Protein AF-A0A2V9ZTZ5-F1 (afdb_monomer)

Structure (mmCIF, N/CA/C/O backbone):
data_AF-A0A2V9ZTZ5-F1
#
_entry.id   AF-A0A2V9ZTZ5-F1
#
loop_
_atom_site.group_PDB
_atom_site.id
_atom_site.type_symbol
_atom_site.label_atom_id
_atom_site.label_alt_id
_atom_site.label_comp_id
_atom_site.label_asym_id
_atom_site.label_entity_id
_atom_site.label_seq_id
_atom_site.pdbx_PDB_ins_code
_atom_site.Cartn_x
_atom_site.Cartn_y
_atom_site.Cartn_z
_atom_site.occupancy
_atom_site.B_iso_or_equiv
_atom_site.auth_seq_id
_atom_site.auth_comp_id
_atom_site.auth_asym_id
_atom_site.auth_atom_id
_atom_site.pdbx_PDB_model_num
ATOM 1 N N . MET A 1 1 ? 14.130 8.944 -11.725 1.00 61.94 1 MET A N 1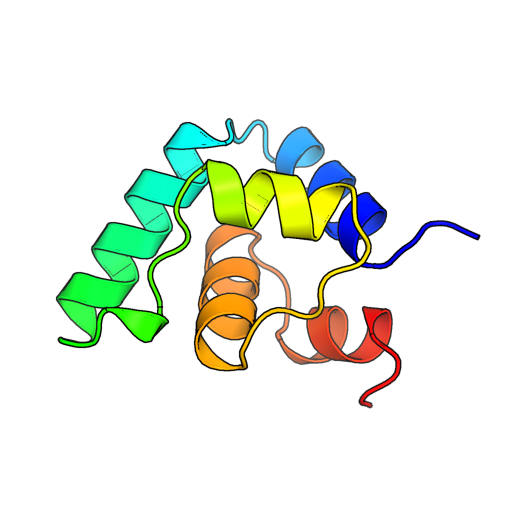
ATOM 2 C CA . MET A 1 1 ? 12.821 8.393 -12.130 1.00 61.94 1 MET A CA 1
ATOM 3 C C . MET A 1 1 ? 12.176 7.848 -10.867 1.00 61.94 1 MET A C 1
ATOM 5 O O . MET A 1 1 ? 12.853 7.110 -10.162 1.00 61.94 1 MET A O 1
ATOM 9 N N . VAL A 1 2 ? 10.976 8.306 -10.510 1.00 74.75 2 VAL A N 1
ATOM 10 C CA . VAL A 1 2 ? 10.261 7.829 -9.311 1.00 74.75 2 VAL A CA 1
ATOM 11 C C . VAL A 1 2 ? 9.819 6.395 -9.586 1.00 74.75 2 VAL A C 1
ATOM 13 O O . VAL A 1 2 ? 9.258 6.137 -10.649 1.00 74.75 2 VAL A O 1
ATOM 16 N N . SER A 1 3 ? 10.123 5.455 -8.692 1.00 88.75 3 SER A N 1
ATOM 17 C CA . SER A 1 3 ? 9.677 4.071 -8.879 1.00 88.75 3 SER A CA 1
ATOM 18 C C . SER A 1 3 ? 8.158 3.960 -8.668 1.00 88.75 3 SER A C 1
ATOM 20 O O . SER A 1 3 ? 7.578 4.788 -7.962 1.00 88.75 3 SER A O 1
ATOM 22 N N . PRO A 1 4 ? 7.492 2.924 -9.202 1.00 88.88 4 PRO A N 1
ATOM 23 C CA . PRO A 1 4 ? 6.044 2.758 -9.029 1.00 88.88 4 PRO A CA 1
ATOM 24 C C . PRO A 1 4 ? 5.649 2.664 -7.547 1.00 88.88 4 PRO A C 1
ATOM 26 O O . PRO A 1 4 ? 4.678 3.273 -7.107 1.00 88.88 4 PRO A O 1
ATOM 29 N N . GLY A 1 5 ? 6.480 1.984 -6.748 1.00 90.94 5 GLY A N 1
ATOM 30 C CA . GLY A 1 5 ? 6.341 1.912 -5.292 1.00 90.94 5 GLY A CA 1
ATOM 31 C C . GLY A 1 5 ? 6.474 3.269 -4.596 1.00 90.94 5 GLY A C 1
ATOM 32 O O . GLY A 1 5 ? 5.693 3.584 -3.701 1.00 90.94 5 GLY A O 1
ATOM 33 N N . GLN A 1 6 ? 7.411 4.114 -5.036 1.00 91.94 6 GLN A N 1
ATOM 34 C CA . GLN A 1 6 ? 7.526 5.479 -4.517 1.00 91.94 6 GLN A CA 1
ATOM 35 C C . GLN A 1 6 ? 6.308 6.328 -4.897 1.00 91.94 6 GLN A C 1
ATOM 37 O O . GLN A 1 6 ? 5.856 7.128 -4.085 1.00 91.94 6 GLN A O 1
ATOM 42 N N . HIS A 1 7 ? 5.747 6.137 -6.092 1.00 92.19 7 HIS A N 1
ATOM 43 C CA . HIS A 1 7 ? 4.532 6.836 -6.504 1.00 92.19 7 HIS A CA 1
ATOM 44 C C . HIS A 1 7 ? 3.328 6.437 -5.636 1.00 92.19 7 HIS A C 1
ATOM 46 O O . HIS A 1 7 ? 2.633 7.304 -5.112 1.00 92.19 7 HIS A O 1
ATOM 52 N N . LEU A 1 8 ? 3.149 5.136 -5.380 1.00 93.25 8 LEU A N 1
ATOM 53 C CA . LEU A 1 8 ? 2.139 4.619 -4.447 1.00 93.25 8 LEU A CA 1
ATOM 54 C C . LEU A 1 8 ? 2.269 5.240 -3.050 1.00 93.25 8 LEU A C 1
ATOM 56 O O . LEU A 1 8 ? 1.272 5.653 -2.459 1.00 93.25 8 LEU A O 1
ATOM 60 N N . ARG A 1 9 ? 3.501 5.356 -2.545 1.00 94.69 9 ARG A N 1
ATOM 61 C CA . ARG A 1 9 ? 3.777 6.005 -1.261 1.00 94.69 9 ARG A CA 1
ATOM 62 C C . ARG A 1 9 ? 3.359 7.475 -1.249 1.00 94.69 9 ARG A C 1
ATOM 64 O O . ARG A 1 9 ? 2.738 7.916 -0.285 1.00 94.69 9 ARG A O 1
ATOM 71 N N . VAL A 1 10 ? 3.687 8.219 -2.306 1.00 94.75 10 VAL A N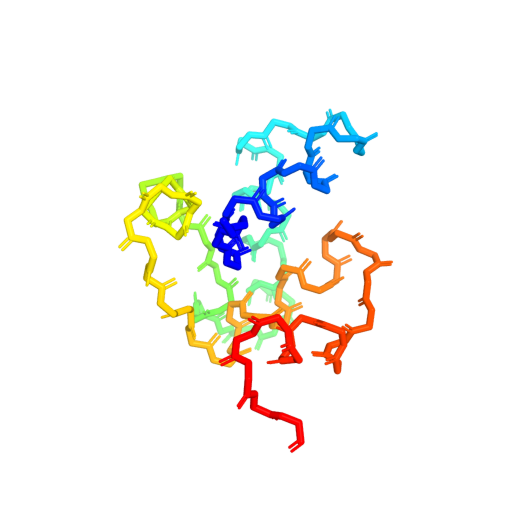 1
ATOM 72 C CA . VAL A 1 10 ? 3.313 9.637 -2.443 1.00 94.75 10 VAL A CA 1
ATOM 73 C C . VAL A 1 10 ? 1.795 9.795 -2.407 1.00 94.75 10 VAL A C 1
ATOM 75 O O . VAL A 1 10 ? 1.294 10.631 -1.660 1.00 94.75 10 VAL A O 1
ATOM 78 N N . VAL A 1 11 ? 1.057 8.961 -3.144 1.00 94.81 11 VAL A N 1
ATOM 79 C CA . VAL A 1 11 ? -0.414 8.986 -3.147 1.00 94.81 11 VAL A CA 1
ATOM 80 C C . VAL A 1 11 ? -0.972 8.676 -1.755 1.00 94.81 11 VAL A C 1
ATOM 82 O O . VAL A 1 11 ? -1.835 9.401 -1.261 1.00 94.81 11 VAL A O 1
ATOM 85 N N . ARG A 1 12 ? -0.441 7.650 -1.076 1.00 96.75 12 ARG A N 1
ATOM 86 C CA . ARG A 1 12 ? -0.841 7.310 0.298 1.00 96.75 12 ARG A CA 1
ATOM 87 C C . ARG A 1 12 ? -0.662 8.496 1.251 1.00 96.75 12 ARG A C 1
ATOM 89 O O . ARG A 1 12 ? -1.566 8.806 2.026 1.00 96.75 12 ARG A O 1
ATOM 96 N N . GLU A 1 13 ? 0.495 9.153 1.194 1.00 96.94 13 GLU A N 1
ATOM 97 C CA . GLU A 1 13 ? 0.820 10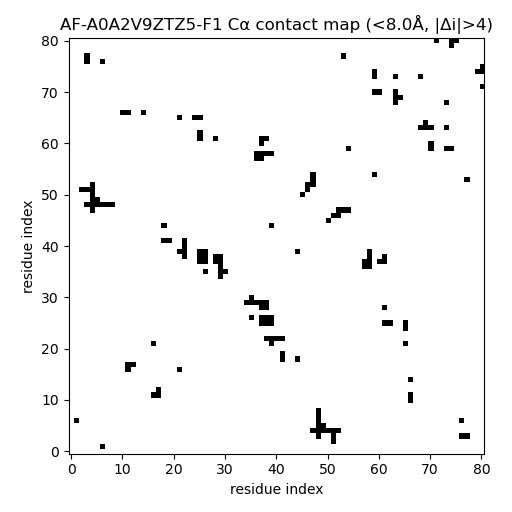.308 2.039 1.00 96.94 13 GLU A CA 1
ATOM 98 C C . GLU A 1 13 ? -0.064 11.526 1.715 1.00 96.94 13 GLU A C 1
ATOM 100 O O . GLU A 1 13 ? -0.535 12.191 2.636 1.00 96.94 13 GLU A O 1
ATOM 105 N N . GLN A 1 14 ? -0.375 11.776 0.439 1.00 96.69 14 GLN A N 1
ATOM 106 C CA . GLN A 1 14 ? -1.302 12.838 0.016 1.00 96.69 14 GLN A CA 1
ATOM 107 C C . GLN A 1 14 ? -2.735 12.623 0.517 1.00 96.69 14 GLN A C 1
ATOM 109 O O . GLN A 1 14 ? -3.432 13.588 0.822 1.00 96.69 14 GLN A O 1
ATOM 114 N N . LEU A 1 15 ? -3.167 11.366 0.636 1.00 96.81 15 LEU A N 1
ATOM 115 C CA . LEU A 1 15 ? -4.463 11.002 1.214 1.00 96.81 15 LEU A CA 1
ATOM 116 C C . LEU A 1 15 ? -4.469 11.030 2.752 1.00 96.81 15 LEU A C 1
ATOM 118 O O . LEU A 1 15 ? -5.513 10.794 3.357 1.00 96.81 15 LEU A O 1
ATOM 122 N N . GLY A 1 16 ? -3.324 11.296 3.391 1.00 97.69 16 GLY A N 1
ATOM 123 C CA . GLY A 1 16 ? -3.184 11.284 4.848 1.00 97.69 16 GLY A CA 1
ATOM 124 C C . GLY A 1 16 ? -3.294 9.888 5.467 1.00 97.69 16 GLY A C 1
ATOM 125 O O . GLY A 1 16 ? -3.563 9.775 6.660 1.00 97.69 16 GLY A O 1
ATOM 126 N N . LEU A 1 17 ? -3.101 8.827 4.675 1.00 98.06 17 LEU A N 1
ATOM 127 C CA . LEU A 1 17 ? -3.229 7.446 5.131 1.00 98.06 17 LEU A CA 1
ATOM 128 C C . LEU A 1 17 ? -1.928 6.955 5.775 1.00 98.06 17 LEU A C 1
ATOM 130 O O . LEU A 1 17 ? -0.834 7.026 5.199 1.00 98.06 17 LEU A O 1
ATOM 134 N N . THR A 1 18 ? -2.045 6.371 6.961 1.00 98.00 18 THR A N 1
ATOM 135 C CA . THR A 1 18 ? -0.954 5.620 7.580 1.00 98.00 18 THR A CA 1
ATOM 136 C C . THR A 1 18 ? -0.849 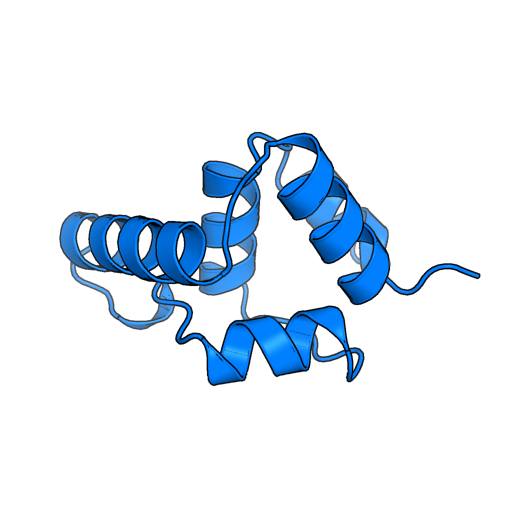4.228 6.959 1.00 98.00 18 THR A C 1
ATOM 138 O O . THR A 1 18 ? -1.795 3.711 6.365 1.00 98.00 18 THR A O 1
ATOM 141 N N . MET A 1 19 ? 0.294 3.559 7.137 1.00 97.00 19 MET A N 1
ATOM 142 C CA . MET A 1 19 ? 0.424 2.163 6.700 1.00 97.00 19 MET A CA 1
ATOM 143 C C . MET A 1 19 ? -0.601 1.237 7.387 1.00 97.00 19 MET A C 1
ATOM 145 O O . MET A 1 19 ? -1.043 0.265 6.781 1.00 97.00 19 MET A O 1
ATOM 149 N N . ARG A 1 20 ? -1.011 1.542 8.631 1.00 98.19 20 ARG A N 1
ATOM 150 C CA . ARG A 1 20 ? -2.029 0.758 9.353 1.00 98.19 20 ARG A CA 1
ATOM 151 C C . ARG A 1 20 ? -3.434 0.956 8.801 1.00 98.19 20 ARG A C 1
ATOM 153 O O . ARG A 1 20 ? -4.214 0.006 8.820 1.00 98.19 20 ARG A O 1
ATOM 160 N N . ASP A 1 21 ? -3.745 2.145 8.292 1.00 98.44 21 ASP A N 1
ATOM 161 C CA . ASP A 1 21 ? -5.030 2.391 7.632 1.00 98.44 21 ASP A CA 1
ATOM 162 C C . ASP A 1 21 ? -5.151 1.524 6.378 1.00 98.44 21 ASP A C 1
ATOM 164 O O . ASP A 1 21 ? -6.184 0.898 6.152 1.00 98.44 21 ASP A O 1
ATOM 168 N N . VAL A 1 22 ? -4.063 1.410 5.610 1.00 98.31 22 VAL A N 1
ATOM 169 C CA . VAL A 1 22 ? -4.007 0.551 4.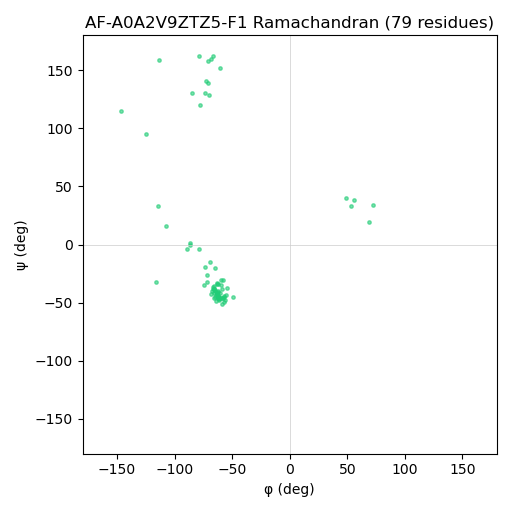419 1.00 98.31 22 VAL A CA 1
ATOM 170 C C . VAL A 1 22 ? -4.123 -0.928 4.787 1.00 98.31 22 VAL A C 1
ATOM 172 O O . VAL A 1 22 ? -4.914 -1.639 4.169 1.00 98.31 22 VAL A O 1
ATOM 175 N N . GLU A 1 23 ? -3.396 -1.395 5.806 1.00 98.50 23 GLU A N 1
ATOM 176 C CA . GLU A 1 23 ? -3.509 -2.781 6.286 1.00 98.50 23 GLU A CA 1
ATOM 177 C C . GLU A 1 23 ? -4.954 -3.099 6.700 1.00 98.50 23 GLU A C 1
ATOM 179 O O . GLU A 1 23 ? -5.542 -4.059 6.202 1.00 98.50 23 GLU A O 1
ATOM 184 N N . THR A 1 24 ? -5.568 -2.237 7.514 1.00 98.56 24 THR A N 1
ATOM 185 C CA . THR A 1 24 ? -6.949 -2.408 7.994 1.00 98.56 24 THR A CA 1
ATOM 186 C C . THR A 1 24 ? -7.959 -2.402 6.844 1.00 98.56 24 THR A C 1
ATOM 188 O O . THR A 1 24 ? -8.827 -3.272 6.774 1.00 98.56 24 THR A O 1
ATOM 191 N N . ALA A 1 25 ? -7.838 -1.454 5.912 1.00 98.44 25 ALA A N 1
ATOM 192 C CA . ALA A 1 25 ? -8.732 -1.360 4.762 1.00 98.44 25 ALA A CA 1
ATOM 193 C C . ALA A 1 25 ? -8.584 -2.568 3.825 1.00 98.44 25 ALA A C 1
ATOM 195 O O . ALA A 1 25 ? -9.581 -3.132 3.378 1.00 98.44 25 ALA A O 1
ATOM 196 N N . SER A 1 26 ? -7.352 -3.014 3.566 1.00 98.50 26 SER A N 1
ATOM 197 C CA . SER A 1 26 ? -7.098 -4.188 2.726 1.00 98.50 26 SER A CA 1
ATOM 198 C C . SER A 1 26 ? -7.618 -5.482 3.359 1.00 98.50 26 SER A C 1
ATOM 200 O O . SER A 1 26 ? -8.165 -6.328 2.654 1.00 98.50 26 SER A O 1
ATOM 202 N N . ALA A 1 27 ? -7.540 -5.611 4.688 1.00 98.50 27 ALA A N 1
ATOM 203 C CA . ALA A 1 27 ? -8.131 -6.727 5.421 1.00 98.50 27 ALA A CA 1
ATOM 204 C C . ALA A 1 27 ? -9.668 -6.723 5.327 1.00 98.50 27 ALA A C 1
ATOM 206 O O . ALA A 1 27 ? -10.276 -7.778 5.156 1.00 98.50 27 ALA A O 1
ATOM 207 N N . ALA A 1 28 ? -10.305 -5.548 5.366 1.00 98.56 28 ALA A N 1
ATOM 208 C CA . ALA A 1 28 ? -11.747 -5.433 5.153 1.00 98.56 28 ALA A CA 1
ATOM 209 C C . ALA A 1 28 ? -12.156 -5.836 3.722 1.00 98.56 28 ALA A C 1
ATOM 211 O O . ALA A 1 28 ? -13.151 -6.536 3.541 1.00 98.56 28 ALA A O 1
ATOM 212 N N . ILE A 1 29 ? -11.372 -5.453 2.706 1.00 98.31 29 ILE A N 1
ATOM 213 C CA . ILE A 1 29 ? -11.583 -5.889 1.314 1.00 98.31 29 ILE A CA 1
ATOM 214 C C . ILE A 1 29 ? -11.454 -7.415 1.208 1.00 98.31 29 ILE A C 1
ATOM 216 O O . ILE A 1 29 ? -12.331 -8.063 0.640 1.00 98.31 29 ILE A O 1
ATOM 220 N N . ALA A 1 30 ? -10.408 -7.998 1.798 1.00 98.50 30 ALA A N 1
ATOM 221 C CA . ALA A 1 30 ? -10.202 -9.444 1.823 1.00 98.50 30 ALA A CA 1
ATOM 222 C C . ALA A 1 30 ? -11.383 -10.197 2.447 1.00 98.50 30 ALA A C 1
ATOM 224 O O . ALA A 1 30 ? -11.877 -11.162 1.862 1.00 98.50 30 ALA A O 1
ATOM 225 N N . ALA A 1 31 ? -11.895 -9.708 3.581 1.00 98.31 31 ALA A N 1
ATOM 226 C CA . ALA A 1 31 ? -13.070 -10.276 4.233 1.00 98.31 31 ALA A CA 1
ATOM 227 C C . ALA A 1 31 ? -14.325 -10.190 3.346 1.00 98.31 31 ALA A C 1
ATOM 229 O O . ALA A 1 31 ? -15.045 -11.177 3.209 1.00 98.31 31 ALA A O 1
ATOM 230 N N . ASN A 1 32 ? -14.557 -9.049 2.688 1.00 98.06 32 ASN A N 1
ATOM 231 C CA . ASN A 1 32 ? -15.699 -8.859 1.787 1.00 98.06 32 ASN A CA 1
ATOM 232 C C . ASN A 1 32 ? -15.657 -9.788 0.565 1.00 98.06 32 ASN A C 1
ATOM 234 O O . ASN A 1 32 ? -16.701 -10.229 0.088 1.00 98.06 32 ASN A O 1
ATOM 238 N N . HIS A 1 33 ? -14.460 -10.095 0.063 1.00 97.69 33 HIS A N 1
ATOM 239 C CA . HIS A 1 33 ? -14.257 -11.027 -1.046 1.00 97.69 33 HIS A CA 1
ATOM 240 C C . HIS A 1 33 ? -14.085 -12.489 -0.605 1.00 97.69 33 HIS A C 1
ATOM 242 O O . HIS A 1 33 ? -13.963 -13.354 -1.472 1.00 97.69 33 HIS A O 1
ATOM 248 N N . ALA A 1 34 ? -14.060 -12.770 0.705 1.00 97.75 34 ALA A N 1
ATOM 249 C CA . ALA A 1 34 ? -13.684 -14.065 1.277 1.00 97.75 34 ALA A CA 1
ATOM 250 C C . ALA A 1 34 ? -12.364 -14.617 0.692 1.00 97.75 34 ALA A C 1
ATOM 252 O O . ALA A 1 34 ? -12.247 -15.806 0.391 1.00 97.75 34 ALA A O 1
ATOM 253 N N . ASN A 1 35 ? -11.379 -13.735 0.492 1.00 98.06 35 ASN A N 1
ATOM 254 C CA . ASN A 1 35 ? -10.089 -14.072 -0.102 1.00 98.06 35 ASN A CA 1
ATOM 255 C C . ASN A 1 35 ? -8.956 -13.226 0.506 1.00 98.06 35 ASN A C 1
ATOM 257 O O . ASN A 1 35 ? -8.883 -12.015 0.296 1.00 98.06 35 ASN A O 1
ATOM 261 N N . ASP A 1 36 ? -8.031 -13.885 1.203 1.00 97.31 36 ASP A N 1
ATOM 262 C CA . ASP A 1 36 ? -6.916 -13.241 1.904 1.00 97.31 36 ASP A CA 1
ATOM 263 C C . ASP A 1 36 ? -5.854 -12.633 0.974 1.00 97.31 36 ASP A C 1
ATOM 265 O O . ASP A 1 36 ? -5.067 -11.790 1.410 1.00 97.31 36 ASP A O 1
ATOM 269 N N . ASP A 1 37 ? -5.845 -12.972 -0.319 1.00 97.81 37 ASP A N 1
ATOM 270 C CA . ASP A 1 37 ? -4.886 -12.413 -1.280 1.00 97.81 37 ASP A CA 1
ATOM 271 C C . ASP A 1 37 ? -5.056 -10.901 -1.498 1.00 97.81 37 ASP A C 1
ATOM 273 O O . ASP A 1 37 ? -4.113 -10.228 -1.930 1.00 97.81 37 ASP A O 1
ATOM 277 N N . PHE A 1 38 ? -6.230 -10.352 -1.171 1.00 98.12 38 PHE A N 1
ATOM 278 C CA . PHE A 1 38 ? -6.483 -8.909 -1.176 1.00 98.12 38 PHE A CA 1
ATOM 279 C C . PHE A 1 38 ? -5.820 -8.181 -0.001 1.00 98.12 38 PHE A C 1
ATOM 281 O O . PHE A 1 38 ? -5.628 -6.964 -0.075 1.00 98.12 38 PHE A O 1
ATOM 288 N N . SER A 1 39 ? -5.459 -8.894 1.068 1.00 98.25 39 SER A N 1
ATOM 289 C CA . SER A 1 39 ? -4.852 -8.303 2.256 1.00 98.25 39 SER A CA 1
ATOM 290 C C . SER A 1 39 ? -3.407 -7.871 1.993 1.00 98.25 39 SER A C 1
ATOM 292 O O . SER A 1 39 ? -2.621 -8.545 1.305 1.00 98.25 39 SER A O 1
ATOM 294 N N . ILE A 1 40 ? -3.041 -6.722 2.559 1.00 98.31 40 ILE A N 1
ATOM 295 C CA . ILE A 1 40 ? -1.711 -6.127 2.462 1.00 98.31 40 ILE A CA 1
ATOM 296 C C . ILE A 1 40 ? -1.178 -5.887 3.880 1.00 98.31 40 ILE A C 1
ATOM 298 O O . ILE A 1 40 ? -1.430 -4.835 4.467 1.00 98.31 40 ILE A O 1
ATOM 302 N N . PRO A 1 41 ? -0.390 -6.832 4.425 1.00 97.50 41 PRO A N 1
ATOM 303 C CA . PRO A 1 41 ? 0.298 -6.633 5.696 1.00 97.50 41 PRO A CA 1
ATOM 304 C C . PRO A 1 41 ? 1.263 -5.442 5.648 1.00 97.50 41 PRO A C 1
ATOM 306 O O . PRO A 1 41 ? 1.866 -5.178 4.603 1.00 97.50 41 PRO A O 1
ATOM 309 N N . LEU A 1 42 ? 1.513 -4.793 6.790 1.00 96.94 42 LEU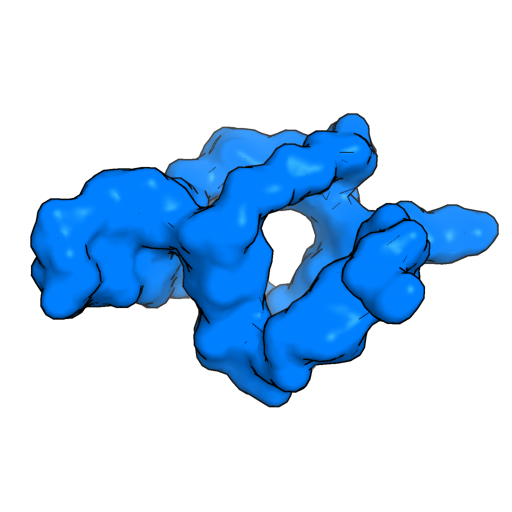 A N 1
ATOM 310 C CA . LEU A 1 42 ? 2.451 -3.660 6.907 1.00 96.94 42 LEU A CA 1
ATOM 311 C C . LEU A 1 42 ? 3.822 -3.923 6.268 1.00 96.94 42 LEU A C 1
ATOM 313 O O . LEU A 1 42 ? 4.356 -3.078 5.550 1.00 96.94 42 LEU A O 1
ATOM 317 N N . SER A 1 43 ? 4.399 -5.103 6.518 1.00 95.69 43 SER A N 1
ATOM 318 C CA . SER A 1 43 ? 5.698 -5.490 5.955 1.00 95.69 43 SER A CA 1
ATOM 319 C C . SER A 1 43 ? 5.655 -5.553 4.430 1.00 95.69 43 SER A C 1
ATOM 321 O O . SER A 1 43 ? 6.569 -5.076 3.762 1.00 95.69 43 SER A O 1
ATOM 323 N N . ARG A 1 44 ? 4.554 -6.072 3.875 1.00 96.12 44 ARG A N 1
ATOM 324 C CA . ARG A 1 44 ? 4.347 -6.156 2.433 1.00 96.12 44 ARG A CA 1
ATOM 325 C C . ARG A 1 44 ? 4.174 -4.775 1.816 1.00 96.12 44 ARG A C 1
ATOM 327 O O . ARG A 1 44 ? 4.756 -4.531 0.765 1.00 96.12 44 ARG A O 1
ATOM 334 N N . LEU A 1 45 ? 3.414 -3.888 2.45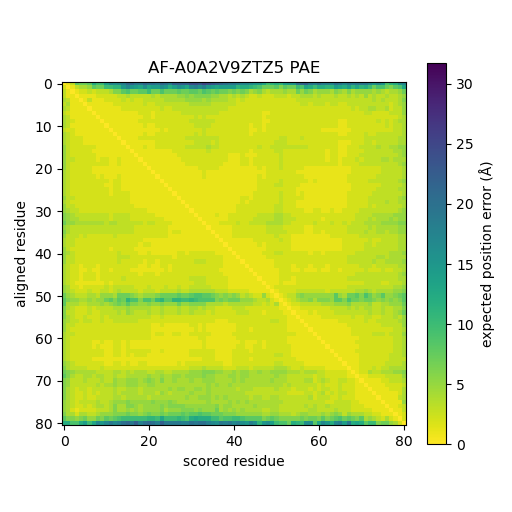7 1.00 96.88 45 LEU A N 1
ATOM 335 C CA . LEU A 1 45 ? 3.257 -2.509 1.998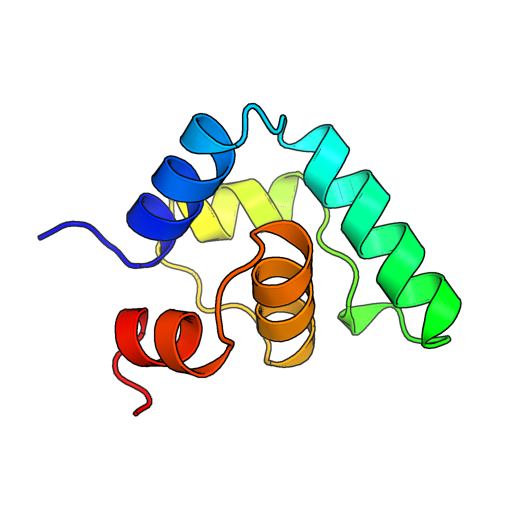 1.00 96.88 45 LEU A CA 1
ATOM 336 C C . LEU A 1 45 ? 4.602 -1.770 1.982 1.00 96.88 45 LEU A C 1
ATOM 338 O O . LEU A 1 45 ? 4.949 -1.155 0.979 1.00 96.88 45 LEU A O 1
ATOM 342 N N . SER A 1 46 ? 5.392 -1.900 3.052 1.00 95.12 46 SER A N 1
ATOM 343 C CA . SER A 1 46 ? 6.738 -1.321 3.133 1.00 95.12 46 SER A CA 1
ATOM 344 C C . SER A 1 46 ? 7.643 -1.821 2.004 1.00 95.12 46 SER A C 1
ATOM 346 O O . SER A 1 46 ? 8.296 -1.026 1.327 1.00 95.12 46 SER A O 1
ATOM 348 N N . ASP A 1 47 ? 7.645 -3.130 1.741 1.00 94.94 47 ASP A N 1
ATOM 349 C CA . ASP A 1 47 ? 8.440 -3.707 0.658 1.00 94.94 47 ASP A CA 1
ATOM 350 C C . ASP A 1 47 ? 7.980 -3.227 -0.731 1.00 94.94 47 ASP A C 1
ATOM 352 O O . ASP A 1 47 ? 8.818 -2.947 -1.589 1.00 94.94 47 ASP A O 1
ATOM 356 N N . ILE A 1 48 ? 6.670 -3.084 -0.958 1.00 93.75 48 ILE A N 1
ATOM 357 C CA . ILE A 1 48 ? 6.118 -2.528 -2.205 1.00 93.75 48 ILE A CA 1
ATOM 358 C C . ILE A 1 48 ? 6.591 -1.082 -2.397 1.00 93.75 48 ILE A C 1
ATOM 360 O O . ILE A 1 48 ? 7.088 -0.734 -3.467 1.00 93.75 48 ILE A O 1
ATOM 364 N N . GLU A 1 49 ? 6.494 -0.251 -1.357 1.00 92.69 49 GLU A N 1
ATOM 365 C CA . GLU A 1 49 ? 6.830 1.175 -1.431 1.00 92.69 49 GLU A CA 1
ATOM 366 C C . GLU A 1 49 ? 8.340 1.447 -1.541 1.00 92.69 49 GLU A C 1
ATOM 368 O O . GLU A 1 49 ? 8.743 2.482 -2.077 1.00 92.69 49 GLU A O 1
ATOM 373 N N . THR A 1 50 ? 9.190 0.539 -1.047 1.00 89.94 50 THR A N 1
ATOM 374 C CA . THR A 1 50 ? 10.640 0.788 -0.912 1.00 89.94 50 THR A CA 1
ATOM 375 C C . THR A 1 50 ? 11.533 -0.109 -1.766 1.00 89.94 50 THR A C 1
ATOM 377 O O . THR A 1 50 ? 12.584 0.348 -2.211 1.00 89.94 50 THR A O 1
ATOM 380 N N . LYS A 1 51 ? 11.143 -1.363 -2.028 1.00 87.94 51 LYS A N 1
ATOM 381 C CA . LYS A 1 51 ? 11.995 -2.381 -2.677 1.00 87.94 51 LYS A CA 1
ATOM 382 C C . LYS A 1 51 ? 11.592 -2.700 -4.118 1.00 87.94 51 LYS A C 1
ATOM 384 O O . LYS A 1 51 ? 12.022 -3.716 -4.654 1.00 87.94 51 LYS A O 1
ATOM 389 N N . ALA A 1 52 ? 10.771 -1.850 -4.740 1.00 80.12 52 ALA A N 1
ATOM 390 C CA . ALA A 1 52 ? 10.275 -2.033 -6.108 1.00 80.12 52 ALA A CA 1
ATOM 391 C C . ALA A 1 52 ? 9.607 -3.406 -6.344 1.00 80.12 52 ALA A C 1
ATOM 393 O O . ALA A 1 52 ? 9.674 -3.961 -7.440 1.00 80.12 52 ALA A O 1
ATOM 394 N N . ILE A 1 53 ? 8.952 -3.959 -5.316 1.00 87.88 53 ILE A N 1
ATOM 395 C CA . ILE A 1 53 ? 8.196 -5.205 -5.452 1.00 87.88 53 ILE A CA 1
ATOM 396 C C . ILE A 1 53 ? 6.910 -4.931 -6.230 1.00 87.88 53 ILE A C 1
ATOM 398 O O . ILE A 1 53 ? 6.147 -4.024 -5.894 1.00 87.88 53 ILE A O 1
ATOM 402 N N . VAL A 1 54 ? 6.652 -5.758 -7.243 1.00 89.56 54 VAL A N 1
ATOM 403 C CA . VAL A 1 54 ? 5.380 -5.767 -7.969 1.00 89.56 54 VAL A CA 1
ATOM 404 C C . VAL A 1 54 ? 4.337 -6.515 -7.123 1.00 89.56 54 VAL A C 1
ATOM 406 O O . VAL A 1 54 ? 4.561 -7.682 -6.781 1.00 89.56 54 VAL A O 1
ATOM 409 N N . PRO A 1 55 ? 3.220 -5.880 -6.723 1.00 92.25 55 PRO A N 1
ATOM 410 C CA . PRO A 1 55 ? 2.149 -6.560 -6.004 1.00 92.25 55 PRO A CA 1
ATOM 411 C C . PRO A 1 55 ? 1.430 -7.568 -6.915 1.00 92.25 55 PRO A C 1
ATOM 413 O O . PRO A 1 55 ? 1.470 -7.462 -8.137 1.00 92.25 55 PRO A O 1
ATOM 416 N N . SER A 1 56 ? 0.732 -8.545 -6.329 1.00 94.00 56 SER A N 1
ATOM 417 C CA . SER A 1 56 ? -0.194 -9.389 -7.096 1.00 94.00 56 SER A CA 1
ATOM 418 C C . SER A 1 56 ? -1.384 -8.564 -7.592 1.00 94.00 56 SER A C 1
ATOM 420 O O . SER A 1 56 ? -1.693 -7.517 -7.021 1.00 94.00 56 SER A O 1
ATOM 422 N N . VAL A 1 57 ? -2.116 -9.071 -8.588 1.00 93.12 57 VAL A N 1
ATOM 423 C CA . VAL A 1 57 ? -3.315 -8.396 -9.118 1.00 93.12 57 VAL A CA 1
ATOM 424 C C . VAL A 1 57 ? -4.351 -8.082 -8.027 1.00 93.12 57 VAL A C 1
ATOM 426 O O . VAL A 1 57 ? -4.915 -6.993 -8.015 1.00 93.12 57 VAL A O 1
ATOM 429 N N . PHE A 1 58 ? -4.532 -8.975 -7.047 1.00 96.38 58 PHE A N 1
ATOM 430 C CA . PHE A 1 58 ? -5.436 -8.762 -5.909 1.00 96.38 58 PHE A CA 1
ATOM 431 C C . PHE A 1 58 ? -5.004 -7.583 -5.033 1.00 96.38 58 PHE A C 1
ATOM 433 O O . PHE A 1 58 ? -5.819 -6.750 -4.648 1.00 96.38 58 PHE A O 1
ATOM 440 N N . ARG A 1 59 ? -3.701 -7.455 -4.764 1.00 95.88 59 ARG A N 1
ATOM 441 C CA . ARG A 1 59 ? -3.165 -6.337 -3.979 1.00 95.88 59 ARG A CA 1
ATOM 442 C C . ARG A 1 59 ? -3.140 -5.040 -4.776 1.00 95.88 59 ARG A C 1
ATOM 444 O O . ARG A 1 59 ? -3.378 -3.990 -4.195 1.00 95.88 59 ARG A O 1
ATOM 451 N N . MET A 1 60 ? -2.890 -5.096 -6.085 1.00 94.44 60 MET A N 1
ATOM 452 C CA . MET A 1 60 ? -3.021 -3.926 -6.962 1.00 94.44 60 MET A CA 1
ATOM 453 C C . MET A 1 60 ? -4.458 -3.408 -6.956 1.00 94.44 60 MET A C 1
ATOM 455 O O . MET A 1 60 ? -4.655 -2.205 -6.827 1.00 94.44 60 MET A O 1
ATOM 459 N N . TYR A 1 61 ? -5.449 -4.303 -7.001 1.00 95.56 61 TYR A N 1
ATOM 460 C CA . TYR A 1 61 ? -6.851 -3.936 -6.828 1.00 95.56 61 TYR A CA 1
ATOM 461 C C . TYR A 1 61 ? -7.101 -3.269 -5.471 1.00 95.56 61 TYR A C 1
ATOM 463 O O . TYR A 1 61 ? -7.646 -2.168 -5.429 1.00 95.56 61 TYR A O 1
ATOM 471 N N . SER A 1 62 ? -6.653 -3.878 -4.367 1.00 97.56 62 SER A N 1
ATOM 472 C CA . SER A 1 62 ? -6.805 -3.280 -3.034 1.00 97.56 62 SER A CA 1
ATOM 473 C C . SER A 1 62 ? -6.167 -1.892 -2.950 1.00 97.56 62 SER A C 1
ATOM 475 O O . SER A 1 62 ? -6.790 -0.969 -2.434 1.00 97.56 62 SER A O 1
ATOM 477 N N . LEU A 1 63 ? -4.958 -1.711 -3.494 1.00 96.19 63 LEU A N 1
ATOM 478 C CA . LEU A 1 63 ? -4.289 -0.408 -3.545 1.00 96.19 63 LEU A CA 1
ATOM 479 C C . LEU A 1 63 ? -5.084 0.599 -4.378 1.00 96.19 63 LEU A C 1
ATOM 481 O O . LEU A 1 63 ? -5.283 1.713 -3.910 1.00 96.19 63 LEU A O 1
ATOM 485 N N . ALA A 1 64 ? -5.587 0.212 -5.553 1.00 95.69 64 ALA A N 1
ATOM 486 C CA . ALA A 1 64 ? -6.399 1.087 -6.398 1.00 95.69 64 ALA A CA 1
ATOM 487 C C . ALA A 1 64 ? -7.664 1.573 -5.671 1.00 95.69 64 ALA A C 1
ATOM 489 O O . ALA A 1 64 ? -7.954 2.769 -5.638 1.00 95.69 64 ALA A O 1
ATOM 490 N N . VAL A 1 65 ? -8.371 0.660 -4.997 1.00 96.81 65 VAL A N 1
ATOM 491 C CA . VAL A 1 65 ? -9.573 0.985 -4.214 1.00 96.81 65 VAL A CA 1
ATOM 492 C C . VAL A 1 65 ? -9.246 1.902 -3.032 1.00 96.81 65 VAL A C 1
ATOM 494 O O . VAL A 1 65 ? -9.909 2.922 -2.845 1.00 96.81 65 VAL A O 1
ATOM 497 N N . ILE A 1 66 ? -8.223 1.571 -2.238 1.00 97.50 66 ILE A N 1
ATOM 498 C CA . ILE A 1 66 ? -7.851 2.337 -1.035 1.00 97.50 66 ILE A CA 1
ATOM 499 C C . ILE A 1 66 ? -7.323 3.725 -1.417 1.00 97.50 66 ILE A C 1
ATOM 501 O O . ILE A 1 66 ? -7.654 4.715 -0.763 1.00 97.50 66 ILE A O 1
ATOM 505 N N . TYR A 1 67 ? -6.530 3.808 -2.485 1.00 95.88 67 TYR A N 1
ATOM 506 C CA . TYR A 1 67 ? -5.919 5.052 -2.956 1.00 95.88 67 TYR A CA 1
ATOM 507 C C . TYR A 1 67 ? -6.815 5.851 -3.903 1.00 95.88 67 TYR A C 1
ATOM 509 O O . TYR A 1 67 ? -6.441 6.947 -4.312 1.00 95.88 67 TYR A O 1
ATOM 517 N N . ARG A 1 68 ? -8.021 5.348 -4.196 1.00 94.06 68 ARG A N 1
ATOM 518 C CA . ARG A 1 68 ? -9.025 6.014 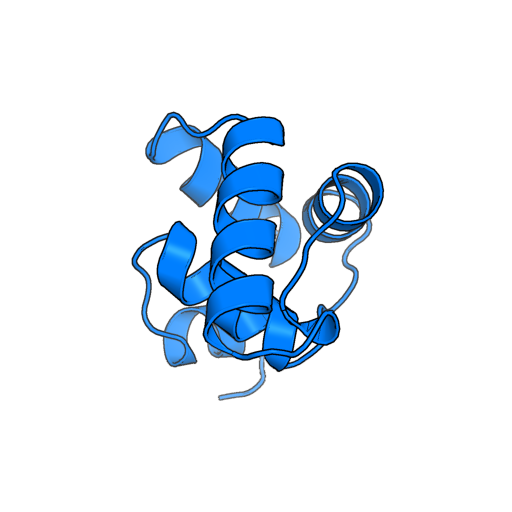-5.036 1.00 94.06 68 ARG A CA 1
ATOM 519 C C . ARG A 1 68 ? -8.483 6.383 -6.421 1.00 94.06 68 ARG A C 1
ATOM 521 O O . ARG A 1 68 ? -8.812 7.444 -6.947 1.00 94.06 68 ARG A O 1
ATOM 528 N N . CYS A 1 69 ? -7.661 5.510 -6.991 1.00 91.38 69 CYS A N 1
ATOM 529 C CA . CYS A 1 69 ? -7.130 5.645 -8.343 1.00 91.38 69 CYS A CA 1
ATOM 530 C C . CYS A 1 69 ? -7.676 4.544 -9.256 1.00 91.38 69 CYS A C 1
ATOM 532 O O . CYS A 1 69 ? -8.148 3.501 -8.791 1.00 91.38 69 CYS A O 1
ATOM 534 N N . ASP A 1 70 ? -7.632 4.781 -10.565 1.00 90.75 70 ASP A N 1
ATOM 535 C CA . ASP A 1 70 ? -8.031 3.765 -11.533 1.00 90.75 70 ASP A CA 1
ATOM 536 C C . ASP A 1 70 ? -6.978 2.646 -11.566 1.00 90.75 70 ASP A C 1
ATOM 538 O O . ASP A 1 70 ? -5.768 2.889 -11.540 1.00 90.75 70 ASP A O 1
ATOM 542 N N . ILE A 1 71 ? -7.421 1.390 -11.648 1.00 86.44 71 ILE A N 1
ATOM 543 C CA . ILE A 1 71 ? -6.514 0.240 -11.728 1.00 86.44 71 ILE A CA 1
ATOM 544 C C . ILE A 1 71 ? -5.570 0.332 -12.938 1.00 86.44 71 ILE A C 1
ATOM 546 O O . ILE A 1 71 ? -4.432 -0.125 -12.856 1.00 86.44 71 ILE A O 1
ATOM 550 N N . ARG A 1 72 ? -6.004 0.962 -14.038 1.00 88.06 72 ARG A N 1
ATOM 551 C CA . ARG A 1 72 ? -5.172 1.233 -15.217 1.00 88.06 72 ARG A CA 1
ATOM 552 C C . ARG A 1 72 ? -4.048 2.211 -14.906 1.00 88.06 72 ARG A C 1
ATOM 554 O O . ARG A 1 72 ? -2.943 2.002 -15.386 1.00 88.06 72 ARG A O 1
ATOM 561 N N . GLU A 1 73 ? -4.296 3.232 -14.085 1.00 87.44 73 GLU A N 1
ATOM 562 C CA . GLU A 1 73 ? -3.244 4.164 -13.656 1.00 87.44 73 GLU A CA 1
ATOM 563 C C . GLU A 1 73 ? -2.186 3.427 -12.834 1.00 87.44 73 GLU A C 1
ATOM 565 O O . GLU A 1 73 ? -0.991 3.584 -13.075 1.00 87.44 73 GLU A O 1
ATOM 570 N N . VAL A 1 74 ? -2.623 2.552 -11.921 1.00 86.00 74 VAL A N 1
ATOM 571 C CA . VAL A 1 74 ? -1.710 1.720 -11.128 1.00 86.00 74 VAL A CA 1
ATOM 572 C C . VAL A 1 74 ? -0.898 0.789 -12.030 1.00 86.00 74 VAL A C 1
ATOM 574 O O . VAL A 1 74 ? 0.314 0.702 -11.865 1.00 86.00 74 VAL A O 1
ATOM 577 N N . LEU A 1 75 ? -1.527 0.116 -12.999 1.00 86.06 75 LEU A N 1
ATOM 578 C CA . LEU A 1 75 ? -0.850 -0.772 -13.956 1.00 86.06 75 LEU A CA 1
ATOM 579 C C . LEU A 1 75 ? 0.150 -0.024 -14.847 1.00 86.06 75 LEU A C 1
ATOM 581 O O . LEU A 1 75 ? 1.270 -0.503 -15.037 1.00 86.06 75 LEU A O 1
ATOM 585 N N . ALA A 1 76 ? -0.217 1.163 -15.331 1.00 86.88 76 ALA A N 1
ATOM 586 C CA . ALA A 1 76 ? 0.641 2.005 -16.157 1.00 86.88 76 ALA A CA 1
ATOM 587 C C . ALA A 1 76 ? 1.910 2.438 -15.409 1.00 86.88 76 ALA A C 1
ATOM 589 O O . ALA A 1 76 ? 2.984 2.489 -16.006 1.00 86.88 76 ALA A O 1
ATOM 590 N N . TRP A 1 77 ? 1.844 2.666 -14.088 1.00 86.12 77 TRP A N 1
ATOM 591 C CA . TRP A 1 77 ? 3.054 2.935 -13.298 1.00 86.12 77 TRP A CA 1
ATOM 592 C C . TRP A 1 77 ? 4.045 1.773 -13.362 1.00 86.12 77 TRP A C 1
ATOM 594 O O . TRP A 1 77 ? 5.246 2.010 -13.408 1.00 86.12 77 TRP A O 1
ATOM 604 N N . TYR A 1 78 ? 3.565 0.531 -13.427 1.00 83.50 78 TYR A N 1
ATOM 605 C CA . TYR A 1 78 ? 4.408 -0.655 -13.585 1.00 83.50 78 TYR A CA 1
ATOM 606 C C . TYR A 1 78 ? 4.737 -0.997 -15.054 1.00 83.50 78 TYR A C 1
ATOM 608 O O . TYR A 1 78 ? 5.448 -1.974 -15.284 1.00 83.50 78 TYR A O 1
ATOM 616 N N . GLY A 1 79 ? 4.269 -0.209 -16.032 1.00 84.31 79 GLY A N 1
ATOM 617 C CA . GLY A 1 79 ? 4.500 -0.436 -17.466 1.00 84.31 79 GLY A CA 1
ATOM 618 C C . GLY A 1 79 ? 3.713 -1.615 -18.051 1.00 84.31 79 GLY A C 1
ATOM 619 O O . GLY A 1 79 ? 4.242 -2.336 -18.893 1.00 84.31 79 GLY A O 1
ATOM 620 N N . ILE A 1 80 ? 2.495 -1.855 -17.550 1.00 79.38 80 ILE A N 1
ATOM 621 C CA . ILE A 1 80 ? 1.627 -2.995 -17.907 1.00 79.38 80 ILE A CA 1
ATOM 622 C C . ILE A 1 80 ? 0.342 -2.504 -18.628 1.00 79.38 80 ILE A C 1
ATOM 624 O O . ILE A 1 80 ? -0.729 -3.069 -18.415 1.00 79.38 80 ILE A O 1
ATOM 628 N N . ASP A 1 81 ? 0.400 -1.419 -19.413 1.00 63.44 81 ASP A N 1
ATOM 629 C CA . ASP A 1 81 ? -0.763 -0.833 -20.116 1.00 63.44 81 ASP A CA 1
ATOM 630 C C . ASP A 1 81 ? -0.974 -1.328 -21.560 1.00 63.44 81 ASP A C 1
ATOM 632 O O . ASP A 1 81 ? 0.001 -1.753 -22.221 1.00 63.44 81 ASP A O 1
#

Sequence (81 aa):
MVSPGQHLRVVREQLGLTMRDVETASAAIAANHANDDFSIPLSRLSDIETKAIVPSVFRMYSLAVIYRCDIREVLAWYGID

Secondary structure (DSSP, 8-state):
---HHHHHHHHHHHTT--HHHHHHHHHHHHHHHT-GGG---HHHHHHHHHS-PPPPHHHHHHHHHHHT--HHHHHHHTT--

Radius of gyration: 11.53 Å; Cα contacts (8 Å, |Δi|>4): 86; chains: 1; bounding box: 28×27×30 Å

pLDDT: mean 93.06, std 7.03, range [61.94, 98.56]

Nearest PDB structures (foldseek):
  3u3w-assembly1_B  TM=8.391E-01  e=7.675E-02  Bacillus thuringiensis Bt407
  3f52-assembly1_A  TM=8.029E-01  e=1.707E-01  Corynebacterium glutamicum
  2b5a-assembly1_A  TM=8.142E-01  e=3.022E-01  [Bacillus] caldolyticus
  5w4m-assembly1_A  TM=7.943E-01  e=4.507E-01  Streptococcus dysgalactiae
  2awi-assembly1_F  TM=8.245E-01  e=1.003E+00  Enterococcus faecalis

Solvent-accessible surface area (backbone atoms only — not comparable to full-atom values): 4452 Å² total; per-residue (Å²): 132,85,47,50,22,44,50,54,45,51,54,35,53,75,71,70,50,51,65,64,55,50,25,53,51,16,42,50,51,8,61,77,67,75,38,70,68,22,37,41,53,59,71,56,49,51,39,25,37,70,66,70,47,81,70,55,72,48,33,45,48,36,49,20,64,76,68,72,46,56,58,64,60,60,34,43,56,73,71,67,115

Mean predicted aligned error: 2.91 Å

Foldseek 3Di:
DQALLQVLVVLCVVVVHDLVNLQVQQVVVCVVVVHCLSGQDSVNSCCVNPVVDDRDPSVLVSSCVVSVHDSVVSCVSVVND